Protein AF-A0A8I1G560-F1 (afdb_monomer_lite)

Radius of gyration: 25.33 Å; chains: 1; bounding box: 29×73×52 Å

Foldseek 3Di:
DVVVVVVVVVVVVVVVVCVVVVVVPVCPPQNVVVVVVVPDDQPDPVLVVQLVVCCVPPNNDPVSVVVSVVVRVCSVPVPPPPPDCVVVDDDPPPPPPDDD

Secondary structure (DSSP, 8-state):
-HHHHHHHHHHHHHHHHHHHHGGGG-S-HHHHHHHHHHS---S-HHHHHHHHHHHHHH-S-HHHHHHHHHHHHHHHS-------GGGG------------

Organism: Enterobacter asburiae (NCBI:txid61645)

Structure (mmCIF, N/CA/C/O backbone):
data_AF-A0A8I1G560-F1
#
_entry.id   AF-A0A8I1G560-F1
#
loop_
_atom_site.group_PDB
_atom_site.id
_atom_site.type_symbol
_atom_site.label_atom_id
_atom_site.label_alt_id
_atom_site.label_comp_id
_atom_site.label_asym_id
_atom_site.label_entity_id
_atom_site.label_seq_id
_atom_site.pdbx_PDB_ins_code
_atom_site.Cartn_x
_atom_site.Cartn_y
_atom_site.Cartn_z
_atom_site.occupancy
_atom_site.B_iso_or_equiv
_atom_site.auth_seq_id
_atom_site.auth_comp_id
_atom_site.auth_asym_id
_atom_site.auth_atom_id
_atom_site.pdbx_PDB_model_num
ATOM 1 N N . MET A 1 1 ? -9.347 -27.852 -41.561 1.00 63.25 1 MET A N 1
ATOM 2 C CA . MET A 1 1 ? -9.585 -28.631 -40.322 1.00 63.25 1 MET A CA 1
ATOM 3 C C . MET A 1 1 ? -8.540 -28.360 -39.243 1.00 63.25 1 MET A C 1
ATOM 5 O O . MET A 1 1 ? -8.937 -27.948 -38.165 1.00 63.25 1 MET A O 1
ATOM 9 N N . PHE A 1 2 ? -7.236 -28.484 -39.519 1.00 70.81 2 PHE A N 1
ATOM 10 C CA . PHE A 1 2 ? -6.173 -28.309 -38.509 1.00 70.81 2 PHE A CA 1
ATOM 11 C C . PHE A 1 2 ? -6.161 -26.957 -37.774 1.00 70.81 2 PHE A C 1
ATOM 13 O O . PHE A 1 2 ? -5.952 -26.929 -36.566 1.00 70.81 2 PHE A O 1
ATOM 20 N N . ALA A 1 3 ? -6.450 -25.851 -38.467 1.00 77.38 3 ALA A N 1
ATOM 21 C CA . ALA A 1 3 ? -6.478 -24.521 -37.851 1.00 77.38 3 ALA A CA 1
ATOM 22 C C . ALA A 1 3 ? -7.571 -24.375 -36.773 1.00 77.38 3 ALA A C 1
ATOM 24 O O . ALA A 1 3 ? -7.331 -23.782 -35.728 1.00 77.38 3 ALA A O 1
ATOM 25 N N . LEU A 1 4 ? -8.750 -24.971 -36.987 1.00 82.00 4 LEU A N 1
ATOM 26 C CA . LEU A 1 4 ? -9.835 -24.955 -36.000 1.00 82.00 4 LEU A CA 1
ATOM 27 C C . LEU A 1 4 ? -9.479 -25.803 -34.775 1.00 82.00 4 LEU A C 1
ATOM 29 O O . LEU A 1 4 ? -9.690 -25.365 -33.651 1.00 82.00 4 LEU A O 1
ATOM 33 N N . CYS A 1 5 ? -8.867 -26.972 -34.980 1.00 83.94 5 CYS A N 1
ATOM 34 C CA . CYS A 1 5 ? -8.379 -27.806 -33.880 1.00 83.94 5 CYS A CA 1
ATOM 35 C C . CYS A 1 5 ? -7.306 -27.087 -33.048 1.00 83.94 5 CYS A C 1
ATOM 37 O O . CYS A 1 5 ? -7.331 -27.174 -31.823 1.00 83.94 5 CYS A O 1
ATOM 39 N N . PHE A 1 6 ? -6.406 -26.343 -33.698 1.00 86.25 6 PHE A N 1
ATOM 40 C CA . PHE A 1 6 ? -5.381 -25.557 -33.014 1.00 86.25 6 PHE A CA 1
ATOM 41 C C . PHE A 1 6 ? -5.986 -24.429 -32.170 1.00 86.25 6 PHE A C 1
ATOM 43 O O . PHE A 1 6 ? -5.609 -24.272 -31.015 1.00 86.25 6 PHE A O 1
ATOM 50 N N . LEU A 1 7 ? -6.964 -23.687 -32.703 1.00 86.00 7 LEU A N 1
ATOM 51 C CA . LEU A 1 7 ? -7.647 -22.623 -31.958 1.00 86.00 7 LEU A CA 1
ATOM 52 C C . LEU A 1 7 ? -8.404 -23.161 -30.742 1.00 86.00 7 LEU A C 1
ATOM 54 O O . LEU A 1 7 ? -8.359 -22.555 -29.676 1.00 86.00 7 LEU A O 1
ATOM 58 N N . ILE A 1 8 ? -9.060 -24.313 -30.885 1.00 86.19 8 ILE A N 1
ATOM 59 C CA . ILE A 1 8 ? -9.778 -24.962 -29.786 1.00 86.19 8 ILE A CA 1
ATOM 60 C C . ILE A 1 8 ? -8.787 -25.420 -28.708 1.00 86.19 8 ILE A C 1
ATOM 62 O O . ILE A 1 8 ? -8.974 -25.109 -27.534 1.00 86.19 8 ILE A O 1
ATOM 66 N N . ALA A 1 9 ? -7.699 -26.094 -29.091 1.00 86.88 9 ALA A N 1
ATOM 67 C CA . ALA A 1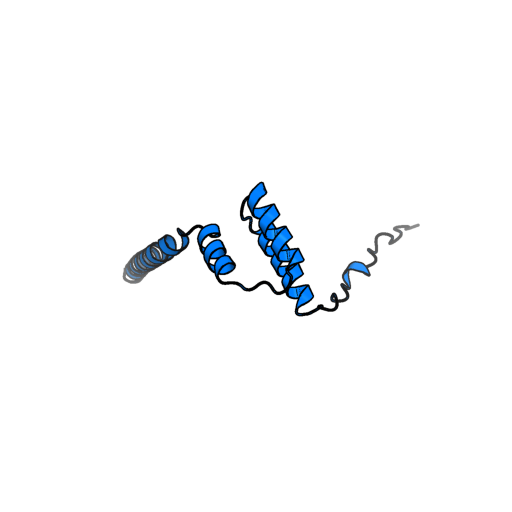 9 ? -6.660 -26.519 -28.153 1.00 86.88 9 ALA A CA 1
ATOM 68 C C . ALA A 1 9 ? -5.999 -25.325 -27.441 1.00 86.88 9 ALA A C 1
ATOM 70 O O . ALA A 1 9 ? -5.818 -25.355 -26.225 1.00 86.88 9 ALA A O 1
ATOM 71 N N . TRP A 1 10 ? -5.701 -24.253 -28.181 1.00 86.62 10 TRP A N 1
ATOM 72 C CA . TRP A 1 10 ? -5.155 -23.010 -27.638 1.00 86.62 10 TRP A CA 1
ATOM 73 C C . TRP A 1 10 ? -6.116 -22.344 -26.651 1.00 86.62 10 TRP A C 1
ATOM 75 O O . TRP A 1 10 ? -5.702 -21.909 -25.576 1.00 86.62 10 TRP A O 1
ATOM 85 N N . PHE A 1 11 ? -7.410 -22.313 -26.980 1.00 85.88 11 PHE A N 1
ATOM 86 C CA . PHE A 1 11 ? -8.444 -21.787 -26.100 1.00 85.88 11 PHE A CA 1
ATOM 87 C C . PHE A 1 11 ? -8.465 -22.547 -24.770 1.00 85.88 11 PHE A C 1
ATOM 89 O O . PHE A 1 11 ? -8.328 -21.920 -23.723 1.00 85.88 11 PHE A O 1
ATOM 96 N N . PHE A 1 12 ? -8.518 -23.882 -24.792 1.00 85.50 12 PHE A N 1
ATOM 97 C CA . PHE A 1 12 ? -8.495 -24.689 -23.566 1.00 85.50 12 PHE A CA 1
ATOM 98 C C . PHE A 1 12 ? -7.206 -24.511 -22.753 1.00 85.50 12 PHE A C 1
ATOM 100 O O . PHE A 1 12 ? -7.287 -24.360 -21.535 1.00 85.50 12 PHE A O 1
ATOM 107 N N . LEU A 1 13 ? -6.039 -24.440 -23.403 1.00 82.94 13 LEU A N 1
ATOM 108 C CA . LEU A 1 13 ? -4.772 -24.165 -22.715 1.00 82.94 13 LEU A CA 1
ATOM 109 C C . LEU A 1 13 ? -4.795 -22.805 -22.008 1.00 82.94 13 LEU A C 1
ATOM 111 O O . LEU A 1 13 ? -4.396 -22.701 -20.850 1.00 82.94 13 LEU A O 1
ATOM 115 N N . SER A 1 14 ? -5.287 -21.766 -22.689 1.00 79.75 14 SER A N 1
ATOM 116 C CA . SER A 1 14 ? -5.400 -20.434 -22.093 1.00 79.75 14 SER A CA 1
ATOM 117 C C . SER A 1 14 ? -6.340 -20.439 -20.886 1.00 79.75 14 SER A C 1
ATOM 119 O O . SER A 1 14 ? -5.987 -19.899 -19.842 1.00 79.75 14 SER A O 1
ATOM 121 N N . GLN A 1 15 ? -7.488 -21.120 -20.980 1.00 79.56 15 GLN A N 1
ATOM 122 C CA . GLN A 1 15 ? -8.459 -21.234 -19.888 1.00 79.56 15 GLN A CA 1
ATOM 123 C C . GLN A 1 15 ? -7.867 -21.947 -18.664 1.00 79.56 15 GLN A C 1
ATOM 125 O O . GLN A 1 15 ? -8.107 -21.517 -17.538 1.00 79.56 15 GLN A O 1
ATOM 130 N N . GLU A 1 16 ? -7.067 -22.995 -18.868 1.00 80.06 16 GLU A N 1
ATOM 131 C CA . GLU A 1 16 ? -6.375 -23.725 -17.796 1.00 80.06 16 GLU A CA 1
ATOM 132 C C . GLU A 1 16 ? -5.361 -22.828 -17.064 1.00 80.06 16 GLU A C 1
ATOM 134 O O . GLU A 1 16 ? -5.291 -22.807 -15.833 1.00 80.06 16 GLU A O 1
ATOM 139 N N . ILE A 1 17 ? -4.607 -22.024 -17.820 1.00 74.56 17 ILE A N 1
ATOM 140 C CA . ILE A 1 17 ? -3.640 -21.063 -17.278 1.00 74.56 17 ILE A CA 1
ATOM 141 C C . ILE A 1 17 ? -4.365 -19.959 -16.497 1.00 74.56 17 ILE A C 1
ATOM 143 O O . ILE A 1 17 ? -3.979 -19.664 -15.365 1.00 74.56 17 ILE A O 1
ATOM 147 N N . PHE A 1 18 ? -5.452 -19.401 -17.040 1.00 68.69 18 PHE A N 1
ATOM 148 C CA . PHE A 1 18 ? -6.272 -18.415 -16.332 1.00 68.69 18 PHE A CA 1
ATOM 149 C C . PHE A 1 18 ? -6.858 -19.002 -15.044 1.00 68.69 18 PHE A C 1
ATOM 151 O O . PHE A 1 18 ? -6.693 -18.402 -13.989 1.00 68.69 18 PHE A O 1
ATOM 158 N N . LYS A 1 19 ? -7.435 -20.210 -15.069 1.00 68.50 19 LYS A N 1
ATOM 159 C CA . LYS A 1 19 ? -7.942 -20.893 -13.863 1.00 68.50 19 LYS A CA 1
ATOM 160 C C . LYS A 1 19 ? -6.875 -21.204 -12.821 1.00 68.50 19 LYS A C 1
ATOM 162 O O . LYS A 1 19 ? -7.225 -21.373 -11.664 1.00 68.50 19 LYS A O 1
ATOM 167 N N . ARG A 1 20 ? -5.600 -21.309 -13.198 1.00 66.75 20 ARG A N 1
ATOM 168 C CA . ARG A 1 20 ? -4.487 -21.503 -12.256 1.00 66.75 20 ARG A CA 1
ATOM 169 C C . ARG A 1 20 ? -3.968 -20.186 -11.675 1.00 66.75 20 ARG A C 1
ATOM 171 O O . ARG A 1 20 ? -3.472 -20.174 -10.554 1.00 66.75 20 ARG A O 1
ATOM 178 N N . ILE A 1 21 ? -4.084 -19.091 -12.422 1.00 59.66 21 ILE A N 1
ATOM 179 C CA . ILE A 1 21 ? -3.672 -17.747 -11.994 1.00 59.66 21 ILE A CA 1
ATOM 180 C C . ILE A 1 21 ? -4.761 -17.078 -11.139 1.00 59.66 21 ILE A C 1
ATOM 182 O O . ILE A 1 21 ? -4.446 -16.503 -10.104 1.00 59.66 21 ILE A O 1
ATOM 186 N N . ILE A 1 22 ? -6.036 -17.208 -11.518 1.00 52.97 22 ILE A N 1
ATOM 187 C CA . ILE A 1 22 ? -7.200 -16.642 -10.813 1.00 52.97 22 ILE A CA 1
ATOM 188 C C . ILE A 1 22 ? -7.285 -17.027 -9.318 1.00 52.97 22 ILE A C 1
ATOM 190 O O . ILE A 1 22 ? -7.530 -16.128 -8.521 1.00 52.97 22 ILE A O 1
ATOM 194 N N . PRO A 1 23 ? -7.049 -18.277 -8.864 1.00 51.62 23 PRO A N 1
ATOM 195 C CA . PRO A 1 23 ? -7.115 -18.609 -7.438 1.00 51.62 23 PRO A CA 1
ATOM 196 C C . PRO A 1 23 ? -6.032 -17.902 -6.619 1.00 51.62 23 PRO A C 1
ATOM 198 O O . PRO A 1 23 ? -6.216 -17.700 -5.427 1.00 51.62 23 PRO A O 1
ATOM 201 N N . ARG A 1 24 ? -4.933 -17.474 -7.252 1.00 51.47 24 ARG A N 1
ATOM 202 C CA . ARG A 1 24 ? -3.872 -16.681 -6.616 1.00 51.47 24 ARG A CA 1
ATOM 203 C C . ARG A 1 24 ? -4.224 -15.191 -6.498 1.00 51.47 24 ARG A C 1
ATOM 205 O O . ARG A 1 24 ? -3.583 -14.487 -5.739 1.00 51.47 24 ARG A O 1
ATOM 212 N N . TYR A 1 25 ? -5.245 -14.736 -7.226 1.00 50.25 25 TYR A N 1
ATOM 213 C CA . TYR A 1 25 ? -5.884 -13.424 -7.067 1.00 50.25 25 TYR A CA 1
ATOM 214 C C . TYR A 1 25 ? -7.070 -13.455 -6.091 1.00 50.25 25 TYR A C 1
ATOM 216 O O . TYR A 1 25 ? -7.727 -12.436 -5.906 1.00 50.25 25 TYR A O 1
ATOM 224 N N . ASN A 1 26 ? -7.383 -14.621 -5.514 1.00 53.41 26 ASN A N 1
ATOM 225 C CA . ASN A 1 26 ? -8.452 -14.753 -4.528 1.00 53.41 26 ASN A CA 1
ATOM 226 C C . ASN A 1 26 ? -7.978 -14.443 -3.098 1.00 53.41 26 ASN A C 1
ATOM 228 O O . ASN A 1 26 ? -8.814 -14.382 -2.203 1.00 53.41 26 ASN A O 1
ATOM 232 N N . GLU A 1 27 ? -6.669 -14.250 -2.884 1.00 58.06 27 GLU A N 1
ATOM 233 C CA . GLU A 1 27 ? -6.196 -13.470 -1.735 1.00 58.06 27 GLU A CA 1
ATOM 234 C C . GLU A 1 27 ? -6.700 -12.047 -1.953 1.00 58.06 27 GLU A C 1
ATOM 236 O O . GLU A 1 27 ? -6.428 -11.434 -2.995 1.00 58.06 27 GLU A O 1
ATOM 241 N N . SER A 1 28 ? -7.501 -11.548 -1.011 1.00 71.94 28 SER A N 1
ATOM 242 C CA . SER A 1 28 ? -7.951 -10.167 -1.092 1.00 71.94 28 SER A CA 1
ATOM 243 C C . SER A 1 28 ? -6.701 -9.289 -1.109 1.00 71.94 28 SER A C 1
ATOM 245 O O . SER A 1 28 ? -5.718 -9.550 -0.414 1.00 71.94 28 SER A O 1
ATOM 247 N N . TRP A 1 29 ? -6.699 -8.254 -1.945 1.00 75.25 29 TRP A N 1
ATOM 248 C CA . TRP A 1 29 ? -5.580 -7.311 -1.990 1.00 75.25 29 TRP A CA 1
ATOM 249 C C . TRP A 1 29 ? -5.238 -6.778 -0.585 1.00 75.25 29 TRP A C 1
ATOM 251 O O . TRP A 1 29 ? -4.068 -6.550 -0.293 1.00 75.25 29 TRP A O 1
ATOM 261 N N . GLU A 1 30 ? -6.244 -6.684 0.290 1.00 76.50 30 GLU A N 1
ATOM 262 C CA . GLU A 1 30 ? -6.120 -6.358 1.710 1.00 76.50 30 GLU A CA 1
ATOM 263 C C . GLU A 1 30 ? -5.238 -7.349 2.483 1.00 76.50 30 GLU A C 1
ATOM 265 O O . GLU A 1 30 ? -4.336 -6.903 3.178 1.00 76.50 30 GLU A O 1
ATOM 270 N N . GLU A 1 31 ? -5.413 -8.668 2.330 1.00 79.81 31 GLU A N 1
ATOM 271 C CA . GLU A 1 31 ? -4.584 -9.683 3.011 1.00 79.81 31 GLU A CA 1
ATOM 272 C C . GLU A 1 31 ? -3.117 -9.632 2.567 1.00 79.81 31 GLU A C 1
ATOM 274 O O . GLU A 1 31 ? -2.195 -9.773 3.375 1.00 79.81 31 GLU A O 1
ATOM 279 N N . VAL A 1 32 ? -2.885 -9.420 1.268 1.00 81.00 32 VAL A N 1
ATOM 280 C CA . VAL A 1 32 ? -1.526 -9.300 0.724 1.00 81.00 32 VAL A CA 1
ATOM 281 C C . VAL A 1 32 ? -0.849 -8.048 1.271 1.00 81.00 32 VAL A C 1
ATOM 283 O O . VAL A 1 32 ? 0.321 -8.097 1.657 1.00 81.00 32 VAL A O 1
ATOM 286 N N . PHE A 1 33 ? -1.577 -6.932 1.309 1.00 81.25 33 PHE A N 1
ATOM 287 C CA . PHE A 1 33 ? -1.048 -5.679 1.823 1.00 81.25 33 PHE A CA 1
ATOM 288 C C . PHE A 1 33 ? -0.866 -5.697 3.339 1.00 81.25 33 PHE A C 1
ATOM 290 O O . PHE A 1 33 ? 0.136 -5.176 3.807 1.00 81.25 33 PHE A O 1
ATOM 297 N N . ASP A 1 34 ? -1.771 -6.316 4.093 1.00 83.56 34 ASP A N 1
ATOM 298 C CA . ASP A 1 34 ? -1.661 -6.470 5.544 1.00 83.56 34 ASP A CA 1
ATOM 299 C C . ASP A 1 34 ? -0.380 -7.227 5.921 1.00 83.56 34 ASP A C 1
ATOM 301 O O . ASP A 1 34 ? 0.428 -6.732 6.708 1.00 83.56 34 ASP A O 1
ATOM 305 N N . ARG A 1 35 ? -0.100 -8.357 5.252 1.00 83.75 35 ARG A N 1
ATOM 306 C CA . ARG A 1 35 ? 1.169 -9.083 5.434 1.00 83.75 35 ARG A CA 1
ATOM 307 C C . ARG A 1 35 ? 2.378 -8.206 5.106 1.00 83.75 35 ARG A C 1
ATOM 309 O O . ARG A 1 35 ? 3.362 -8.215 5.837 1.00 83.75 35 ARG A O 1
ATOM 316 N N . LEU A 1 36 ? 2.317 -7.469 4.000 1.00 84.44 36 LEU A N 1
ATOM 317 C CA . LEU A 1 36 ? 3.432 -6.642 3.542 1.00 84.44 36 LEU A CA 1
ATOM 318 C C . LEU A 1 36 ? 3.691 -5.457 4.484 1.00 84.44 36 LEU A C 1
ATOM 320 O O . LEU A 1 36 ? 4.845 -5.137 4.749 1.00 84.44 36 LEU A O 1
ATOM 324 N N . LEU A 1 37 ? 2.631 -4.845 5.019 1.00 83.81 37 LEU A N 1
ATOM 325 C CA . LEU A 1 37 ? 2.688 -3.767 6.006 1.00 83.81 37 LEU A CA 1
ATOM 326 C C . LEU A 1 37 ? 3.143 -4.268 7.383 1.00 83.81 37 LEU A C 1
ATOM 328 O O . LEU A 1 37 ? 3.838 -3.535 8.080 1.00 83.81 37 LEU A O 1
ATOM 332 N N . SER A 1 38 ? 2.806 -5.505 7.763 1.00 84.94 38 SER A N 1
ATOM 333 C CA . SER A 1 38 ? 3.263 -6.117 9.018 1.00 84.94 38 SER A CA 1
ATOM 334 C C . SER A 1 38 ? 4.781 -6.316 9.067 1.00 84.94 38 SER A C 1
ATOM 336 O O . SER A 1 38 ? 5.367 -6.235 10.145 1.00 84.94 38 SER A O 1
ATOM 338 N N . ASP A 1 39 ? 5.411 -6.585 7.922 1.00 85.44 39 ASP A N 1
ATOM 339 C CA . ASP A 1 39 ? 6.864 -6.771 7.814 1.00 85.44 39 ASP A CA 1
ATOM 340 C C . ASP A 1 39 ? 7.608 -5.465 7.460 1.00 85.44 39 ASP A C 1
ATOM 342 O O . ASP A 1 39 ? 8.841 -5.435 7.444 1.00 85.44 39 ASP A O 1
ATOM 346 N N . TYR A 1 40 ? 6.882 -4.385 7.151 1.00 83.19 40 TYR A N 1
ATOM 347 C CA . TYR A 1 40 ? 7.455 -3.112 6.715 1.00 83.19 40 TYR A CA 1
ATOM 348 C C . TYR A 1 40 ? 7.875 -2.231 7.900 1.00 83.19 40 TYR A C 1
ATOM 350 O O . TYR A 1 40 ? 7.115 -2.020 8.843 1.00 83.19 40 TYR A O 1
ATOM 358 N N . GLU A 1 41 ? 9.076 -1.652 7.822 1.00 84.31 41 GLU A N 1
ATOM 359 C CA . GLU A 1 41 ? 9.570 -0.675 8.796 1.00 84.31 41 GLU A CA 1
ATOM 360 C C . GLU A 1 41 ? 9.324 0.758 8.280 1.00 84.31 41 GLU A C 1
ATOM 362 O O . GLU A 1 41 ? 9.940 1.161 7.290 1.00 84.31 41 GLU A O 1
ATOM 367 N N . PRO A 1 42 ? 8.432 1.543 8.916 1.00 83.31 42 PRO A N 1
ATOM 368 C CA . PRO A 1 42 ? 8.092 2.883 8.454 1.00 83.31 42 PRO A CA 1
ATOM 369 C C . PRO A 1 42 ? 9.198 3.902 8.721 1.00 83.31 42 PRO A C 1
ATOM 371 O O . PRO A 1 42 ? 9.660 4.085 9.846 1.00 83.31 42 PRO A O 1
ATOM 374 N N . LEU A 1 43 ? 9.557 4.634 7.672 1.00 82.19 43 LEU A N 1
ATOM 375 C CA . LEU A 1 43 ? 10.514 5.735 7.669 1.00 82.19 43 LEU A CA 1
ATOM 376 C C . LEU A 1 43 ? 9.840 7.055 8.067 1.00 82.19 43 LEU A C 1
ATOM 378 O O . LEU A 1 43 ? 10.478 7.898 8.702 1.00 82.19 43 LEU A O 1
ATOM 382 N N . ASN A 1 44 ? 8.551 7.240 7.748 1.00 84.81 44 ASN A N 1
ATOM 383 C CA . ASN A 1 44 ? 7.748 8.366 8.223 1.00 84.81 44 ASN A CA 1
ATOM 384 C C . ASN A 1 44 ? 6.700 7.900 9.248 1.00 84.81 44 ASN A C 1
ATOM 386 O O . ASN A 1 44 ? 5.577 7.523 8.914 1.00 84.81 44 ASN A O 1
ATOM 390 N N . LEU A 1 45 ? 7.063 7.992 10.533 1.00 84.88 45 LEU 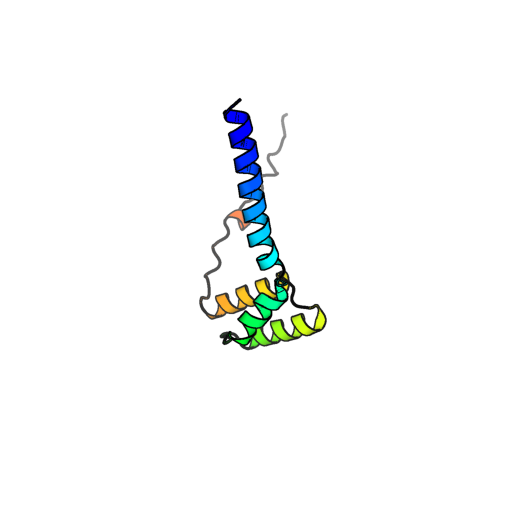A N 1
ATOM 391 C CA . LEU A 1 45 ? 6.198 7.600 11.654 1.00 84.88 45 LEU A CA 1
ATOM 392 C C . LEU A 1 45 ? 4.851 8.336 11.666 1.00 84.88 45 LEU A C 1
ATOM 394 O O . LEU A 1 45 ? 3.833 7.734 11.993 1.00 84.88 45 LEU A O 1
ATOM 398 N N . SER A 1 46 ? 4.826 9.614 11.278 1.00 85.69 46 SER A N 1
ATOM 399 C CA . SER A 1 46 ? 3.581 10.385 11.239 1.00 85.69 46 SER A CA 1
ATOM 400 C C . SER A 1 46 ? 2.661 9.870 10.134 1.00 85.69 46 SER A C 1
ATOM 402 O O . SER A 1 46 ? 1.502 9.558 10.402 1.00 85.69 46 SER A O 1
ATOM 404 N N . ALA A 1 47 ? 3.176 9.694 8.913 1.00 86.12 47 ALA A N 1
ATOM 405 C CA . ALA A 1 47 ? 2.394 9.140 7.808 1.00 86.12 47 ALA A CA 1
ATOM 406 C C . ALA A 1 47 ? 1.884 7.723 8.130 1.00 86.12 47 ALA A C 1
ATOM 408 O O . ALA A 1 47 ? 0.746 7.387 7.802 1.00 86.12 47 ALA A O 1
ATOM 409 N N . TRP A 1 48 ? 2.691 6.918 8.825 1.00 88.75 48 TRP A N 1
ATOM 410 C CA . TRP A 1 48 ? 2.308 5.585 9.285 1.00 88.75 48 TRP A CA 1
ATOM 411 C C . TRP A 1 48 ? 1.151 5.594 10.293 1.00 88.75 48 TRP A C 1
ATOM 413 O O . TRP A 1 48 ? 0.237 4.774 10.212 1.00 88.75 48 TRP A O 1
ATOM 423 N N . GLU A 1 49 ? 1.153 6.523 11.250 1.00 88.81 49 GLU A N 1
ATOM 424 C CA . GLU A 1 49 ? 0.037 6.688 12.188 1.00 88.81 49 GLU A CA 1
ATOM 425 C 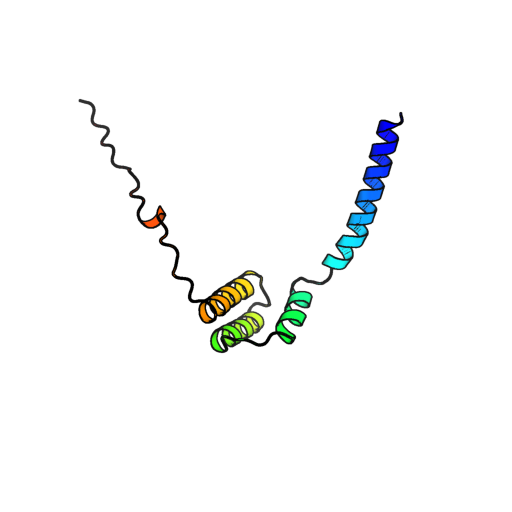C . GLU A 1 49 ? -1.246 7.133 11.484 1.00 88.81 49 GLU A C 1
ATOM 427 O O . GLU A 1 49 ? -2.317 6.597 11.776 1.00 88.81 49 GLU A O 1
ATOM 432 N N . HIS A 1 50 ? -1.135 8.040 10.510 1.00 87.38 50 HIS A N 1
ATOM 433 C CA . HIS A 1 50 ? -2.262 8.443 9.672 1.00 87.38 50 HIS A CA 1
ATOM 434 C C . HIS A 1 50 ? -2.848 7.262 8.885 1.00 87.38 50 HIS A C 1
ATOM 436 O O . HIS A 1 50 ? -4.068 7.098 8.874 1.00 87.38 50 HIS A O 1
ATOM 442 N N . LEU A 1 51 ? -1.999 6.412 8.292 1.00 88.62 51 LEU A N 1
ATOM 443 C CA . LEU A 1 51 ? -2.427 5.192 7.602 1.00 88.62 51 LEU A CA 1
ATOM 444 C C . LEU A 1 51 ? -3.208 4.266 8.545 1.00 88.62 51 LEU A C 1
ATOM 446 O O . LEU A 1 51 ? -4.307 3.840 8.197 1.00 88.62 51 LEU A O 1
ATOM 450 N N . LYS A 1 52 ? -2.668 3.984 9.740 1.00 89.06 52 LYS A N 1
ATOM 451 C CA . LYS A 1 52 ? -3.322 3.115 10.735 1.00 89.06 52 LYS A CA 1
ATOM 452 C C . LYS A 1 52 ? -4.693 3.648 11.131 1.00 89.06 52 LYS A C 1
ATOM 454 O O . LYS A 1 52 ? -5.665 2.902 11.104 1.00 89.06 52 LYS A O 1
ATOM 459 N N . HIS A 1 53 ? -4.784 4.942 11.435 1.00 89.00 53 HIS A N 1
ATOM 460 C CA . HIS A 1 53 ? -6.051 5.533 11.848 1.00 89.00 53 HIS A CA 1
ATOM 461 C C . HIS A 1 53 ? -7.104 5.488 10.730 1.00 89.00 53 HIS A C 1
ATOM 463 O O . HIS A 1 53 ? -8.255 5.152 10.989 1.00 89.00 53 HIS A O 1
ATOM 469 N N . GLN A 1 54 ? -6.708 5.763 9.483 1.00 85.94 54 GLN A N 1
ATOM 470 C CA . GLN A 1 54 ? -7.616 5.679 8.336 1.00 85.94 54 GLN A CA 1
ATOM 471 C C . GLN A 1 54 ? -8.049 4.238 8.035 1.00 85.94 54 GLN A C 1
ATOM 473 O O . GLN A 1 54 ? -9.219 3.999 7.733 1.00 85.94 54 GLN A O 1
ATOM 478 N N . ALA A 1 55 ? -7.131 3.275 8.156 1.00 87.00 55 ALA A N 1
ATOM 479 C CA . ALA A 1 55 ? -7.435 1.860 7.978 1.00 87.00 55 ALA A CA 1
ATOM 480 C C . ALA A 1 55 ? -8.405 1.336 9.053 1.00 87.00 55 ALA A C 1
ATOM 482 O O . ALA A 1 55 ? -9.276 0.529 8.738 1.00 87.00 55 ALA A O 1
ATOM 483 N N . GLU A 1 56 ? -8.317 1.827 10.294 1.00 86.75 56 GLU A N 1
ATOM 484 C CA . GLU A 1 56 ? -9.263 1.491 11.368 1.00 86.75 56 GLU A CA 1
ATOM 485 C C . GLU A 1 56 ? -10.678 2.037 11.117 1.00 86.75 56 GLU A C 1
ATOM 487 O O . GLU A 1 56 ? -11.658 1.390 11.488 1.00 86.75 56 GLU A O 1
ATOM 492 N N . THR A 1 57 ? -10.809 3.219 10.505 1.00 86.00 57 THR A N 1
ATOM 493 C CA . THR A 1 57 ? -12.113 3.874 10.302 1.00 86.00 57 THR A CA 1
ATOM 494 C C . THR A 1 57 ? -12.817 3.461 9.015 1.00 86.00 57 THR A C 1
ATOM 496 O O . THR A 1 57 ? -14.037 3.305 9.010 1.00 86.00 57 THR A O 1
ATOM 499 N N . GLU A 1 58 ? -12.071 3.327 7.917 1.00 82.31 58 GLU A N 1
ATOM 500 C CA . GLU A 1 58 ? -12.618 3.141 6.564 1.00 82.31 58 GLU A CA 1
ATOM 501 C C . GLU A 1 58 ? -12.227 1.794 5.938 1.00 82.31 58 GLU A C 1
ATOM 503 O O . GLU A 1 58 ? -12.743 1.435 4.879 1.00 82.31 58 GLU A O 1
ATOM 508 N N . GLY A 1 59 ? -11.346 1.028 6.589 1.00 81.88 59 GLY A N 1
ATOM 509 C CA . GLY A 1 59 ? -10.733 -0.166 6.016 1.00 81.88 59 GLY A CA 1
ATOM 510 C C . GLY A 1 59 ? -9.542 0.160 5.111 1.00 81.88 59 GLY A C 1
ATOM 511 O O . GLY A 1 59 ? -9.265 1.314 4.765 1.00 81.88 59 GLY A O 1
ATOM 512 N N . LEU A 1 60 ? -8.804 -0.878 4.715 1.00 80.56 60 LEU A N 1
ATOM 513 C CA . LEU A 1 60 ? -7.617 -0.718 3.884 1.00 80.56 60 LEU A CA 1
ATOM 514 C C . LEU A 1 60 ? -8.019 -0.467 2.425 1.00 80.56 60 LEU A C 1
ATOM 516 O O . LEU A 1 60 ? -8.202 -1.389 1.637 1.00 80.56 60 LEU A O 1
ATOM 520 N N . THR A 1 61 ? -8.156 0.806 2.056 1.00 83.50 61 THR A N 1
ATOM 521 C CA . THR A 1 61 ? -8.484 1.206 0.680 1.00 83.50 61 THR A CA 1
ATOM 522 C C . THR A 1 61 ? -7.224 1.585 -0.102 1.00 83.50 61 THR A C 1
ATOM 524 O O . THR A 1 61 ? -6.301 2.208 0.424 1.00 83.50 61 THR A O 1
ATOM 527 N N . VAL A 1 62 ? -7.211 1.285 -1.406 1.00 80.62 62 VAL A N 1
ATOM 528 C CA . VAL A 1 62 ? -6.108 1.617 -2.332 1.00 80.62 62 VAL A CA 1
ATOM 529 C C . VAL A 1 62 ? -5.742 3.109 -2.308 1.00 80.62 62 VAL A C 1
ATOM 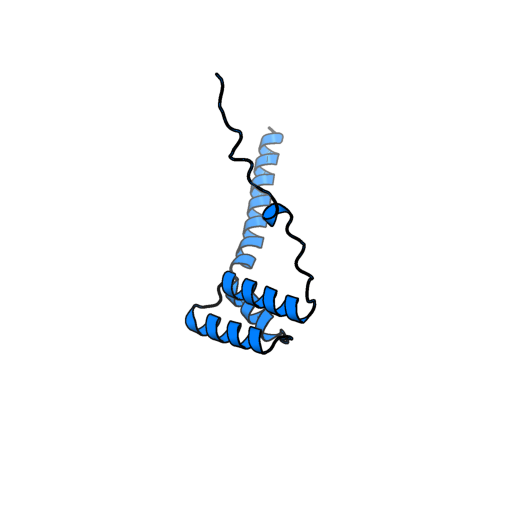531 O O . VAL A 1 62 ? -4.567 3.457 -2.400 1.00 80.62 62 VAL A O 1
ATOM 534 N N . SER A 1 63 ? -6.724 4.004 -2.158 1.00 79.94 63 SER A N 1
ATOM 535 C CA . SER A 1 63 ? -6.506 5.458 -2.092 1.00 79.94 63 SER A CA 1
ATOM 536 C C . SER A 1 63 ? -5.686 5.879 -0.869 1.00 79.94 63 SER A C 1
ATOM 538 O O . SER A 1 63 ? -4.752 6.668 -1.005 1.00 79.94 63 SER A O 1
ATOM 540 N N . ILE A 1 64 ? -6.005 5.330 0.305 1.00 84.12 64 ILE A N 1
ATOM 541 C CA . ILE A 1 64 ? -5.335 5.608 1.581 1.00 84.12 64 ILE A CA 1
ATOM 542 C C . ILE A 1 64 ? -3.887 5.115 1.528 1.00 84.12 64 ILE A C 1
ATOM 544 O O . ILE A 1 64 ? -2.959 5.870 1.818 1.00 84.12 64 ILE A O 1
ATOM 548 N N . VAL A 1 65 ? -3.687 3.881 1.058 1.00 84.81 65 VAL A N 1
ATOM 549 C CA . VAL A 1 65 ? -2.356 3.286 0.884 1.00 84.81 65 VAL A CA 1
ATOM 550 C C . VAL A 1 65 ? -1.516 4.080 -0.115 1.00 84.81 65 VAL A C 1
ATOM 552 O O . VAL A 1 65 ? -0.347 4.361 0.144 1.00 84.81 65 VAL A O 1
ATOM 555 N N . SER A 1 66 ? -2.105 4.496 -1.239 1.00 84.69 66 SER A N 1
ATOM 556 C CA . SER A 1 66 ? -1.406 5.321 -2.226 1.00 84.69 66 SER A CA 1
ATOM 557 C C . SER A 1 66 ? -1.008 6.6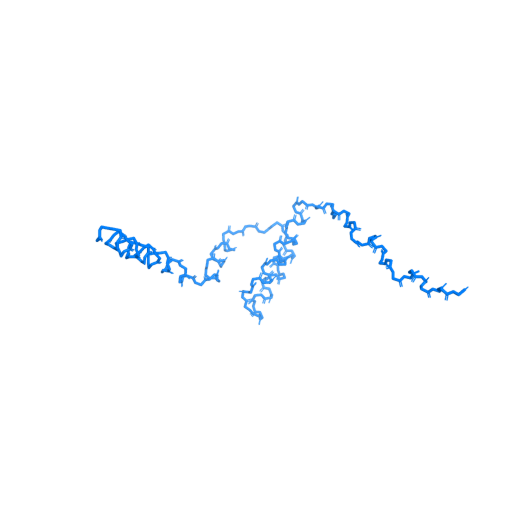82 -1.656 1.00 84.69 66 SER A C 1
ATOM 559 O O . SER A 1 66 ? 0.075 7.170 -1.970 1.00 84.69 66 SER A O 1
ATOM 561 N N . ASN A 1 67 ? -1.866 7.304 -0.846 1.00 86.31 67 ASN A N 1
ATOM 562 C CA . ASN A 1 67 ? -1.577 8.591 -0.220 1.00 86.31 67 ASN A CA 1
ATOM 563 C C . ASN A 1 67 ? -0.442 8.472 0.808 1.00 86.31 67 ASN A C 1
ATOM 565 O O . ASN A 1 67 ? 0.501 9.259 0.777 1.00 86.31 67 ASN A O 1
ATOM 569 N N . TRP A 1 68 ? -0.491 7.446 1.660 1.00 88.56 68 TRP A N 1
ATOM 570 C CA . TRP A 1 68 ? 0.590 7.137 2.593 1.00 88.56 68 TRP A CA 1
ATOM 571 C C . TRP A 1 68 ? 1.920 6.892 1.871 1.00 88.56 68 TRP A C 1
ATOM 573 O O . TRP A 1 68 ? 2.921 7.511 2.219 1.00 88.56 68 TRP A O 1
ATOM 583 N N . TYR A 1 69 ? 1.931 6.058 0.826 1.00 84.75 69 TYR A N 1
ATOM 584 C CA . TYR A 1 69 ? 3.148 5.751 0.071 1.00 84.75 69 TYR A CA 1
ATOM 585 C C . TYR A 1 69 ? 3.781 7.006 -0.548 1.00 84.75 69 TYR A C 1
ATOM 587 O O . TYR A 1 69 ? 5.000 7.149 -0.553 1.00 84.75 69 TYR A O 1
ATOM 595 N N . GLN A 1 70 ? 2.970 7.946 -1.039 1.00 84.06 70 GLN A N 1
ATOM 596 C CA . GLN A 1 70 ? 3.470 9.225 -1.552 1.00 84.06 70 GLN A CA 1
ATOM 597 C C . GLN A 1 70 ? 4.144 10.066 -0.459 1.00 84.06 70 GLN A C 1
ATOM 599 O O . GLN A 1 70 ? 5.205 10.640 -0.702 1.00 84.06 70 GLN A O 1
ATOM 604 N N . GLU A 1 71 ? 3.562 10.127 0.740 1.00 85.69 71 GLU A N 1
ATOM 605 C CA . GLU A 1 71 ? 4.145 10.848 1.879 1.00 85.69 71 GLU A CA 1
ATOM 606 C C . GLU A 1 71 ? 5.419 10.165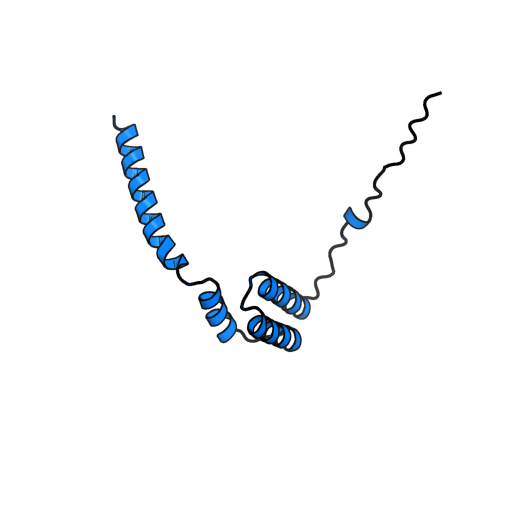 2.403 1.00 85.69 71 GLU A C 1
ATOM 608 O O . GLU A 1 71 ? 6.403 10.842 2.701 1.00 85.69 71 GLU A O 1
ATOM 613 N N . GLU A 1 72 ? 5.445 8.833 2.431 1.00 84.75 72 GLU A N 1
ATOM 614 C CA . GLU A 1 72 ? 6.616 8.027 2.787 1.00 84.75 72 GLU A CA 1
ATOM 615 C C . GLU A 1 72 ? 7.780 8.269 1.807 1.00 84.75 72 GLU A C 1
ATOM 617 O O . GLU A 1 72 ? 8.896 8.610 2.211 1.00 84.75 72 GLU A O 1
ATOM 622 N N . VAL A 1 73 ? 7.515 8.177 0.497 1.00 82.19 73 VAL A N 1
ATOM 623 C CA . VAL A 1 73 ? 8.509 8.428 -0.561 1.00 82.19 73 VAL A CA 1
ATOM 624 C C . VAL A 1 73 ? 9.019 9.862 -0.501 1.00 82.19 73 VAL A C 1
ATOM 626 O O . VAL A 1 73 ? 10.217 10.084 -0.656 1.00 82.19 73 VAL A O 1
ATOM 629 N N . ARG A 1 74 ? 8.151 10.837 -0.216 1.00 80.00 74 ARG A N 1
ATOM 630 C CA . ARG A 1 74 ? 8.533 12.247 -0.087 1.00 80.00 74 ARG A CA 1
ATOM 631 C C . ARG A 1 74 ? 9.496 12.500 1.076 1.00 80.00 74 ARG A C 1
ATOM 633 O O . ARG A 1 74 ? 10.325 13.406 0.981 1.00 80.00 74 ARG A O 1
ATOM 640 N N . THR A 1 75 ? 9.402 11.720 2.152 1.00 74.12 75 THR A N 1
ATOM 641 C CA . THR A 1 75 ? 10.345 11.775 3.279 1.00 74.12 75 THR A CA 1
ATOM 642 C C . THR A 1 75 ? 11.714 11.209 2.904 1.00 74.12 75 THR A C 1
ATOM 644 O O . THR A 1 75 ? 12.731 11.783 3.288 1.00 74.12 75 THR A O 1
ATOM 647 N N . VAL A 1 76 ? 11.755 10.120 2.131 1.00 71.94 76 VAL A N 1
ATOM 648 C CA . VAL A 1 76 ? 13.004 9.459 1.704 1.00 71.94 76 VAL A CA 1
ATOM 649 C C . VAL A 1 76 ? 13.696 10.214 0.569 1.00 71.94 76 VAL A C 1
ATOM 651 O O . VAL A 1 76 ? 14.920 10.332 0.531 1.00 71.94 76 VAL A O 1
ATOM 654 N N . TRP A 1 77 ? 12.909 10.744 -0.358 1.00 68.56 77 TRP A N 1
ATOM 655 C CA . TRP A 1 77 ? 13.365 11.512 -1.498 1.00 68.56 77 TRP A CA 1
ATOM 656 C C . TRP A 1 77 ? 12.434 12.711 -1.656 1.00 68.56 77 TRP A C 1
ATOM 658 O O . TRP A 1 77 ? 11.346 12.565 -2.219 1.00 68.56 77 TRP A O 1
ATOM 668 N N . PRO A 1 78 ? 12.817 13.908 -1.171 1.00 65.69 78 PRO A N 1
ATOM 669 C CA . PRO A 1 78 ? 12.037 15.113 -1.394 1.00 65.69 78 PRO A CA 1
ATOM 670 C C . PRO A 1 78 ? 12.126 15.454 -2.880 1.00 65.69 78 PRO A C 1
ATOM 672 O O . PRO A 1 78 ? 12.980 16.223 -3.326 1.00 65.69 78 PRO A O 1
ATOM 675 N N . GLU A 1 79 ? 11.272 14.813 -3.671 1.00 63.38 79 GLU A N 1
ATOM 676 C CA . GLU A 1 79 ? 11.234 14.988 -5.103 1.00 63.38 79 GLU A CA 1
ATOM 677 C C . GLU A 1 79 ? 10.867 16.444 -5.353 1.00 63.38 79 GLU A C 1
ATOM 679 O O . GLU A 1 79 ? 9.809 16.946 -4.955 1.00 63.38 79 GLU A O 1
ATOM 684 N N . LYS A 1 80 ? 11.816 17.171 -5.939 1.00 60.84 80 LYS A N 1
ATOM 685 C CA . LYS A 1 80 ? 11.616 18.546 -6.363 1.00 60.84 80 LYS A CA 1
ATOM 686 C C . LYS A 1 80 ? 10.455 18.497 -7.351 1.00 60.84 80 LYS A C 1
ATOM 688 O O . LYS A 1 80 ? 10.652 17.996 -8.456 1.00 60.84 80 LYS A O 1
ATOM 693 N N . LYS A 1 81 ? 9.259 18.934 -6.921 1.00 63.59 81 LYS A N 1
ATOM 694 C CA . LYS A 1 81 ? 8.034 18.887 -7.734 1.00 63.59 81 LYS A CA 1
ATOM 695 C C . LYS A 1 81 ? 8.396 19.307 -9.158 1.00 63.59 81 LYS A C 1
ATOM 697 O O . LYS A 1 81 ? 8.916 20.419 -9.311 1.00 63.59 81 LYS A O 1
ATOM 702 N N . PRO A 1 82 ? 8.210 18.434 -10.165 1.00 61.59 82 PRO A N 1
ATOM 703 C CA . PRO A 1 82 ? 8.542 18.799 -11.527 1.00 61.59 82 PRO A CA 1
ATOM 704 C C . PRO A 1 82 ? 7.740 20.047 -11.866 1.00 61.59 82 PRO A C 1
ATOM 706 O O . PRO A 1 82 ? 6.558 20.134 -11.537 1.00 61.59 82 PRO A O 1
ATOM 709 N N . ASP A 1 83 ? 8.402 21.036 -12.456 1.00 65.88 83 ASP A N 1
ATOM 710 C CA . ASP A 1 83 ? 7.742 22.267 -12.860 1.00 65.88 83 ASP A CA 1
ATOM 711 C C . ASP A 1 83 ? 6.708 21.926 -13.941 1.00 65.88 83 ASP A C 1
ATOM 713 O O . ASP A 1 83 ? 7.034 21.579 -15.084 1.00 65.88 83 ASP A O 1
ATOM 717 N N . LEU A 1 84 ? 5.442 21.892 -13.533 1.00 74.69 84 LEU A N 1
ATOM 718 C CA . LEU A 1 84 ? 4.339 21.436 -14.358 1.00 74.69 84 LEU A CA 1
ATOM 719 C C . LEU A 1 84 ? 4.004 22.544 -15.354 1.00 74.69 84 LEU A C 1
ATOM 721 O O . LEU A 1 84 ? 3.189 23.420 -15.079 1.00 74.69 84 LEU A O 1
ATOM 725 N N . LYS A 1 85 ? 4.601 22.470 -16.549 1.00 73.94 85 LYS A N 1
ATOM 726 C CA . LYS A 1 85 ? 4.419 23.452 -17.636 1.00 73.94 85 LYS A CA 1
ATOM 727 C C . LYS A 1 85 ? 2.951 23.754 -17.975 1.00 73.94 85 LYS A C 1
ATOM 729 O O . LYS A 1 85 ? 2.666 24.828 -18.494 1.00 73.94 85 LYS A O 1
ATOM 734 N N . PHE A 1 86 ? 2.015 22.844 -17.678 1.00 77.12 86 PHE A N 1
ATOM 735 C CA . PHE A 1 86 ? 0.583 23.080 -17.894 1.00 77.12 86 PHE A CA 1
ATOM 736 C C . PHE A 1 86 ? 0.006 24.176 -16.987 1.00 77.12 86 PHE A C 1
ATOM 738 O O . PHE A 1 86 ? -0.938 24.842 -17.399 1.00 77.12 86 PHE A O 1
ATOM 745 N N . LEU A 1 87 ? 0.579 24.404 -15.797 1.00 74.69 87 LEU A N 1
ATOM 746 C CA . LEU A 1 87 ? 0.162 25.482 -14.890 1.00 74.69 87 LEU A CA 1
ATOM 747 C C . LEU A 1 87 ? 0.423 26.868 -15.490 1.00 74.69 87 LEU A C 1
ATOM 749 O O . LEU A 1 87 ? -0.269 27.827 -15.167 1.00 74.69 87 LEU A O 1
ATOM 753 N N . HIS A 1 88 ? 1.398 26.963 -16.392 1.00 70.25 88 HIS A N 1
ATOM 754 C CA . HIS A 1 88 ? 1.754 28.189 -17.101 1.00 70.25 88 HIS A CA 1
ATOM 755 C C . HIS A 1 88 ? 1.118 28.287 -18.491 1.00 70.25 88 HIS A C 1
ATOM 757 O O . HIS A 1 88 ? 1.364 29.254 -19.212 1.00 70.25 88 HIS A O 1
ATOM 763 N N . LYS A 1 89 ? 0.299 27.305 -18.891 1.00 73.38 89 LYS A N 1
ATOM 764 C CA . LYS A 1 89 ? -0.408 27.352 -20.168 1.00 73.38 89 LYS A CA 1
ATOM 765 C C . LYS A 1 89 ? -1.560 28.350 -20.052 1.00 73.38 89 LYS A C 1
ATOM 767 O O . LYS A 1 89 ? -2.648 28.006 -19.595 1.00 73.38 89 LYS A O 1
ATOM 772 N N . VAL A 1 90 ? -1.321 29.588 -20.483 1.00 69.19 90 VAL A N 1
ATOM 773 C CA . VAL A 1 90 ? -2.399 30.551 -20.733 1.00 69.19 90 VAL A CA 1
ATOM 774 C C . VAL A 1 90 ? -3.324 29.916 -21.766 1.00 69.19 90 VAL A C 1
ATOM 776 O O . VAL A 1 90 ? -2.886 29.482 -22.832 1.00 69.19 90 VAL A O 1
ATOM 779 N N . THR A 1 91 ? -4.597 29.765 -21.411 1.00 64.75 91 THR A N 1
ATOM 780 C CA . THR A 1 91 ? -5.603 29.302 -22.365 1.00 64.75 91 THR A CA 1
ATOM 781 C C . THR A 1 91 ? -5.907 30.503 -23.249 1.00 64.75 91 THR A C 1
ATOM 783 O O . THR A 1 91 ? -6.548 31.441 -22.780 1.00 64.75 91 THR A O 1
ATOM 786 N N . ASP A 1 92 ? -5.382 30.519 -24.477 1.00 58.34 92 ASP A N 1
ATOM 787 C CA . ASP A 1 92 ? -5.749 31.510 -25.493 1.00 58.34 92 ASP A CA 1
ATOM 788 C C . ASP A 1 92 ? -7.240 31.343 -25.807 1.00 58.34 92 ASP A C 1
ATOM 790 O O . ASP A 1 92 ? -7.656 30.542 -26.637 1.00 58.34 92 ASP A O 1
ATOM 794 N N . GLY A 1 93 ? -8.057 32.046 -25.031 1.00 56.00 93 GLY A N 1
ATOM 795 C CA . GLY A 1 93 ? -9.505 32.142 -25.166 1.00 56.00 93 GLY A CA 1
ATOM 796 C C . GLY A 1 93 ? -9.946 33.586 -25.376 1.00 56.00 93 GLY A C 1
ATOM 797 O O . GLY A 1 93 ? -11.037 33.957 -24.962 1.00 56.00 93 GLY A O 1
ATOM 798 N N . ASN A 1 94 ? -9.081 34.426 -25.947 1.00 51.47 94 ASN A N 1
ATOM 799 C CA . ASN A 1 94 ? -9.442 35.786 -26.336 1.00 51.47 94 ASN A CA 1
ATOM 800 C C . ASN A 1 94 ? -8.764 36.175 -27.657 1.00 51.47 94 ASN A C 1
ATOM 802 O O . ASN A 1 94 ? -8.230 37.273 -27.812 1.00 51.47 94 ASN A O 1
ATOM 806 N N . GLU A 1 95 ? -8.798 35.260 -28.629 1.00 48.84 95 GLU A N 1
ATOM 807 C CA . GLU A 1 95 ? -8.782 35.660 -30.032 1.00 48.84 95 GLU A CA 1
ATOM 808 C C . GLU A 1 95 ? -10.078 36.442 -30.255 1.00 48.84 95 GLU A C 1
ATOM 810 O O . GLU A 1 95 ? -11.174 35.882 -30.319 1.00 48.84 95 GLU A O 1
ATOM 815 N N . LYS A 1 96 ? -9.962 37.772 -30.224 1.00 51.28 96 LYS A N 1
ATOM 816 C CA . LYS A 1 96 ? -11.056 38.670 -30.560 1.00 51.28 96 LYS A CA 1
ATOM 817 C C . LYS A 1 96 ? -11.456 38.392 -32.003 1.00 51.28 96 LYS A C 1
ATOM 819 O O . LYS A 1 96 ? -10.844 38.911 -32.930 1.00 51.28 96 LYS A O 1
ATOM 824 N N . ILE A 1 97 ? -12.503 37.594 -32.163 1.00 50.59 97 ILE A N 1
ATOM 825 C CA . ILE A 1 97 ? -13.342 37.617 -33.352 1.00 50.59 97 ILE A CA 1
ATOM 826 C C . ILE A 1 97 ? -13.961 39.015 -33.379 1.00 50.59 97 ILE A C 1
ATOM 828 O O . ILE A 1 97 ? -14.797 39.366 -32.548 1.00 50.59 97 ILE A O 1
ATOM 832 N N . GLY A 1 98 ? -13.448 39.832 -34.284 1.00 43.84 98 GLY A N 1
ATOM 833 C CA . GLY A 1 98 ? -13.893 41.183 -34.572 1.00 43.84 98 GLY A CA 1
ATOM 834 C C . GLY A 1 98 ? -13.496 41.496 -36.002 1.00 43.84 98 GLY A C 1
ATOM 835 O O . GLY A 1 98 ? -12.618 42.319 -36.235 1.00 43.84 98 GLY A O 1
ATOM 836 N N . GLU A 1 99 ? -14.082 40.740 -36.931 1.00 45.06 99 GLU A N 1
ATOM 837 C CA . GLU A 1 99 ? -14.331 41.230 -38.281 1.00 45.06 99 GLU A CA 1
ATOM 838 C C . GLU A 1 99 ? -15.241 42.456 -38.153 1.00 45.06 99 GLU A C 1
ATOM 840 O O . GLU A 1 99 ? -16.312 42.344 -37.560 1.00 45.06 99 GLU A O 1
ATOM 845 N N . GLU A 1 100 ? -14.770 43.607 -38.630 1.00 40.25 100 GLU A N 1
ATOM 846 C CA . GLU A 1 100 ? -15.507 44.607 -39.425 1.00 40.25 100 GLU A CA 1
ATOM 847 C C . GLU A 1 100 ? -14.540 45.700 -39.910 1.00 40.25 100 GLU A C 1
ATOM 849 O O . GLU A 1 100 ? -13.847 46.322 -39.070 1.00 40.25 100 GLU A O 1
#

pLDDT: mean 75.2, std 12.67, range [40.25, 89.06]

Sequence (100 aa):
MFALCFLIAWFFLSQEIFKRIIPRYNESWEEVFDRLLSDYEPLNLSAWEHLKHQAETEGLTVSIVSNWYQEEVRTVWPEKKPDLKFLHKVTDGNEKIGEE